Protein AF-A0A453DSV6-F1 (afdb_monomer_lite)

pLDDT: mean 90.07, std 13.72, range [36.19, 98.19]

Organism: Aegilops tauschii subsp. strangulata (NCBI:txid200361)

Radius of gyration: 17.19 Å; chains: 1; bounding box: 46×41×44 Å

Secondary structure (DSSP, 8-state):
-PPPPPS-S--SSEEE-SSSS-EEEE--B-SS--TT-S-EEEETTEEEEEEE---EES-----SSS-S--SSEEE-SSSSPEEEE---BSS--TT-S-EEE-SS-TTSEEE---EESSPPPPSSPP-------

Sequence (133 aa):
MAAKKRPWKCCDQAVCTRSIPPICRCMDQVFECPSTCKACGPSVGDPSRHVCQDQYVGDPGPICRPWECCDSPTCTKSNPPTCRCGDEVDKCAPTCKTCLPSRPRPSRRVCLDSYFGPFPPACTPKAVAAGGN

Structure (mmCIF, N/CA/C/O backbone):
data_AF-A0A453DSV6-F1
#
_entry.id   AF-A0A453DSV6-F1
#
loop_
_atom_site.group_PDB
_atom_site.id
_atom_site.type_symbol
_atom_site.label_atom_id
_atom_site.label_alt_id
_atom_site.label_comp_id
_atom_site.label_asym_id
_atom_site.label_entity_id
_atom_site.label_seq_id
_atom_site.pdbx_PDB_ins_code
_atom_site.Cartn_x
_atom_site.Cartn_y
_atom_site.Cartn_z
_atom_site.occupancy
_atom_site.B_iso_or_equiv
_atom_site.auth_seq_id
_atom_site.auth_comp_id
_atom_site.auth_asym_id
_atom_site.auth_atom_id
_atom_site.pdbx_PDB_model_num
ATOM 1 N N . MET A 1 1 ? 15.113 -24.114 -10.662 1.00 41.25 1 MET A N 1
ATOM 2 C CA . MET A 1 1 ? 14.977 -22.683 -11.011 1.00 41.25 1 MET A CA 1
ATOM 3 C C . MET A 1 1 ? 14.979 -21.895 -9.710 1.00 41.25 1 MET A C 1
ATOM 5 O O . MET A 1 1 ? 14.064 -22.082 -8.921 1.00 41.25 1 MET A O 1
ATOM 9 N N . ALA A 1 2 ? 16.018 -21.109 -9.419 1.00 45.03 2 ALA A N 1
ATOM 10 C CA . ALA A 1 2 ? 16.010 -20.258 -8.229 1.00 45.03 2 ALA A CA 1
ATOM 11 C C . ALA A 1 2 ? 14.903 -19.207 -8.390 1.00 45.03 2 ALA A C 1
ATOM 13 O O . ALA A 1 2 ? 14.870 -18.510 -9.405 1.00 45.03 2 ALA A O 1
ATOM 14 N N . ALA A 1 3 ? 13.982 -19.112 -7.428 1.00 56.69 3 ALA A N 1
ATOM 15 C CA . ALA A 1 3 ? 13.005 -18.033 -7.421 1.00 56.69 3 ALA A C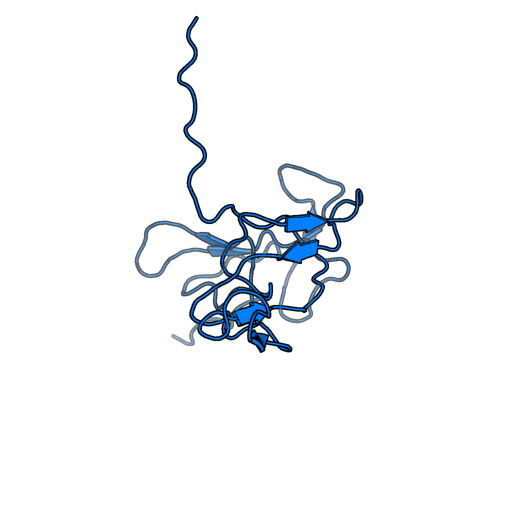A 1
ATOM 16 C C . ALA A 1 3 ? 13.778 -16.709 -7.401 1.00 56.69 3 ALA A C 1
ATOM 18 O O . ALA A 1 3 ? 14.582 -16.463 -6.497 1.00 56.69 3 ALA A O 1
ATOM 19 N N . LYS A 1 4 ? 13.601 -15.886 -8.439 1.00 69.56 4 LYS A N 1
ATOM 20 C CA . LYS A 1 4 ? 14.216 -14.558 -8.510 1.00 69.56 4 LYS A CA 1
ATOM 21 C C . LYS A 1 4 ? 13.844 -13.824 -7.221 1.00 69.56 4 LYS A C 1
ATOM 23 O O . LYS A 1 4 ? 12.689 -13.858 -6.823 1.00 69.56 4 LYS A O 1
ATOM 28 N N . LYS A 1 5 ? 14.799 -13.214 -6.522 1.00 85.56 5 LYS A N 1
ATOM 29 C CA . LYS A 1 5 ? 14.479 -12.486 -5.287 1.00 85.56 5 LYS A CA 1
ATOM 30 C C . LYS A 1 5 ? 13.632 -11.257 -5.633 1.00 85.56 5 LYS A C 1
ATOM 32 O O . LYS A 1 5 ? 13.863 -10.622 -6.664 1.00 85.56 5 LYS A O 1
ATOM 37 N N . ARG A 1 6 ? 12.646 -10.945 -4.791 1.00 92.38 6 ARG A N 1
ATOM 38 C CA . ARG A 1 6 ? 11.754 -9.800 -4.996 1.00 92.38 6 ARG A CA 1
ATOM 39 C C . ARG A 1 6 ? 12.540 -8.475 -4.979 1.00 92.38 6 ARG A C 1
ATOM 41 O O . ARG A 1 6 ? 13.401 -8.330 -4.106 1.00 92.38 6 ARG A O 1
ATOM 48 N N . PRO A 1 7 ? 12.238 -7.506 -5.870 1.00 94.69 7 PRO A N 1
ATOM 49 C CA . PRO A 1 7 ? 12.968 -6.235 -5.932 1.00 94.69 7 PRO A CA 1
ATOM 50 C C . PRO A 1 7 ? 12.641 -5.255 -4.795 1.00 94.69 7 PRO A C 1
ATOM 52 O O . PRO A 1 7 ? 13.325 -4.250 -4.624 1.00 94.69 7 PRO A O 1
ATOM 55 N N . TRP A 1 8 ? 11.608 -5.542 -4.004 1.00 95.12 8 TRP A N 1
ATOM 56 C CA . TRP A 1 8 ? 11.144 -4.734 -2.876 1.00 95.12 8 TRP A CA 1
ATOM 57 C C . TRP A 1 8 ? 10.821 -5.612 -1.661 1.00 95.12 8 TRP A C 1
ATOM 59 O O . TRP A 1 8 ? 10.550 -6.813 -1.777 1.00 95.12 8 TRP A O 1
ATOM 69 N N . LYS A 1 9 ? 10.847 -5.015 -0.464 1.00 93.81 9 LYS A N 1
ATOM 70 C CA . LYS A 1 9 ? 10.510 -5.714 0.790 1.00 93.81 9 LYS A CA 1
ATOM 71 C C . LYS A 1 9 ? 8.999 -5.795 1.010 1.00 93.81 9 LYS A C 1
ATOM 73 O O . LYS A 1 9 ? 8.508 -6.868 1.347 1.00 93.81 9 LYS A O 1
ATOM 78 N N . CYS A 1 10 ? 8.299 -4.698 0.764 1.00 95.62 10 CYS A N 1
ATOM 79 C CA . CYS A 1 10 ? 6.848 -4.542 0.808 1.00 95.62 10 CYS A CA 1
ATOM 80 C C . CYS A 1 10 ? 6.420 -3.685 -0.396 1.00 95.62 10 CYS A C 1
ATOM 82 O O . CYS A 1 10 ? 7.290 -3.096 -1.043 1.00 95.62 10 CYS A O 1
ATOM 84 N N . CYS A 1 11 ? 5.130 -3.663 -0.726 1.00 96.50 11 CYS A N 1
ATOM 85 C CA . CYS A 1 11 ? 4.599 -2.805 -1.782 1.00 96.50 11 CYS A CA 1
ATOM 86 C C . CYS A 1 11 ? 3.150 -2.396 -1.498 1.00 96.50 11 CYS A C 1
ATOM 88 O O . CYS A 1 11 ? 2.285 -3.261 -1.366 1.00 96.50 11 CYS A O 1
ATOM 90 N N . ASP A 1 12 ? 2.869 -1.097 -1.444 1.00 96.12 12 ASP A N 1
ATOM 91 C CA . ASP A 1 12 ? 1.519 -0.575 -1.221 1.00 96.12 12 ASP A CA 1
ATOM 92 C C . ASP A 1 12 ? 0.666 -0.544 -2.486 1.00 96.12 12 ASP A C 1
ATOM 94 O O . ASP A 1 12 ? -0.540 -0.793 -2.416 1.00 96.12 12 ASP A O 1
ATOM 98 N N . GLN A 1 13 ? 1.287 -0.253 -3.630 1.00 94.19 13 GLN A N 1
ATOM 99 C CA . GLN A 1 13 ? 0.648 -0.119 -4.937 1.00 94.19 13 GLN A CA 1
ATOM 100 C C . GLN A 1 13 ? 1.164 -1.187 -5.907 1.00 94.19 13 GLN A C 1
ATOM 102 O O . GLN A 1 13 ? 1.722 -0.892 -6.968 1.00 94.19 13 GLN A O 1
ATOM 107 N N . ALA A 1 14 ? 0.996 -2.456 -5.531 1.00 94.94 14 ALA A N 1
ATOM 108 C CA . ALA A 1 14 ? 1.340 -3.582 -6.389 1.00 94.94 14 ALA A CA 1
ATOM 109 C C . ALA A 1 14 ? 0.318 -3.733 -7.525 1.00 94.94 14 ALA A C 1
ATOM 111 O O . ALA A 1 14 ? -0.873 -3.934 -7.288 1.00 94.94 14 ALA A O 1
ATOM 112 N N . VAL A 1 15 ? 0.792 -3.687 -8.769 1.00 94.81 15 VAL A N 1
ATOM 113 C CA . VAL A 1 15 ? -0.013 -3.978 -9.959 1.00 94.81 15 VAL A CA 1
ATOM 114 C C . VAL A 1 15 ? 0.408 -5.340 -10.486 1.00 94.81 15 VAL A C 1
ATOM 116 O O . VAL A 1 15 ? 1.548 -5.510 -10.921 1.00 94.81 15 VAL A O 1
ATOM 119 N N . CYS A 1 16 ? -0.506 -6.308 -10.430 1.00 96.19 16 CYS A N 1
ATOM 120 C CA . CYS A 1 16 ? -0.236 -7.700 -10.776 1.00 96.19 16 CYS A CA 1
ATOM 121 C C . CYS A 1 16 ? -1.199 -8.231 -11.842 1.00 96.19 16 CYS A C 1
ATOM 123 O O . CYS A 1 16 ? -2.382 -7.889 -11.858 1.00 96.19 16 CYS A O 1
ATOM 125 N N . THR A 1 17 ? -0.713 -9.127 -12.702 1.00 96.12 17 THR A N 1
ATOM 126 C CA . THR A 1 17 ? -1.572 -9.919 -13.591 1.00 96.12 17 THR A CA 1
ATOM 127 C C . THR A 1 17 ? -2.381 -10.943 -12.797 1.00 96.12 17 THR A C 1
ATOM 129 O O . THR A 1 17 ? -1.910 -11.504 -11.807 1.00 96.12 17 THR A O 1
ATOM 132 N N . ARG A 1 18 ? -3.592 -11.262 -13.269 1.00 94.25 18 ARG A N 1
ATOM 133 C CA . ARG A 1 18 ? -4.424 -12.348 -12.721 1.00 94.25 18 ARG A CA 1
ATOM 134 C C . ARG A 1 18 ? -3.981 -13.716 -13.269 1.00 94.25 18 ARG A C 1
ATOM 136 O O . ARG A 1 18 ? -4.771 -14.419 -13.889 1.00 94.25 18 ARG A O 1
ATOM 143 N N . SER A 1 19 ? -2.706 -14.062 -13.085 1.00 93.56 19 SER A N 1
ATOM 144 C CA . SER A 1 19 ? -2.088 -15.329 -13.511 1.00 93.56 19 SER A CA 1
ATOM 145 C C . SER A 1 19 ? -1.481 -16.083 -12.325 1.00 93.56 19 SER A C 1
ATOM 147 O O . SER A 1 19 ? -1.303 -15.512 -11.251 1.00 93.56 19 SER A O 1
ATOM 149 N N . ILE A 1 20 ? -1.138 -17.362 -12.514 1.00 90.94 20 ILE A N 1
ATOM 150 C CA . ILE A 1 20 ? -0.462 -18.187 -11.502 1.00 90.94 20 ILE A CA 1
ATOM 151 C C . ILE A 1 20 ? 0.864 -18.711 -12.094 1.00 90.94 20 ILE A C 1
ATOM 153 O O . ILE A 1 20 ? 0.812 -19.550 -12.993 1.00 90.94 20 ILE A O 1
ATOM 157 N N . PRO A 1 21 ? 2.042 -18.242 -11.624 1.00 90.38 21 PRO A N 1
ATOM 158 C CA . PRO A 1 21 ? 2.232 -17.144 -10.671 1.00 90.38 21 PRO A CA 1
ATOM 159 C C . PRO A 1 21 ? 1.859 -15.770 -11.269 1.00 90.38 21 PRO A C 1
ATOM 161 O O . PRO A 1 21 ? 1.863 -15.597 -12.496 1.00 90.38 21 PRO A O 1
ATOM 164 N N . PRO A 1 22 ? 1.542 -14.774 -10.424 1.00 94.88 22 PRO A N 1
ATOM 165 C CA . PRO A 1 22 ? 1.262 -13.424 -10.889 1.00 94.88 22 PRO A CA 1
ATOM 166 C C . PRO A 1 22 ? 2.547 -12.742 -11.359 1.00 94.88 22 PRO A C 1
ATOM 168 O O . PRO A 1 22 ? 3.647 -13.031 -10.888 1.00 94.88 22 PRO A O 1
ATOM 171 N N . ILE A 1 23 ? 2.402 -11.812 -12.290 1.00 95.50 23 ILE A N 1
ATOM 172 C CA . ILE A 1 23 ? 3.471 -10.945 -12.763 1.00 95.50 23 ILE A CA 1
ATOM 173 C C . ILE A 1 23 ? 3.191 -9.557 -12.199 1.00 95.50 23 ILE A C 1
ATOM 175 O O . ILE A 1 23 ? 2.196 -8.941 -12.567 1.00 95.50 23 ILE A O 1
ATOM 179 N N . CYS A 1 24 ? 4.054 -9.079 -11.310 1.00 96.00 24 CYS A N 1
ATOM 180 C CA . CYS A 1 24 ? 3.844 -7.880 -10.511 1.00 96.00 24 CYS A CA 1
ATOM 181 C C . CYS A 1 24 ? 4.889 -6.795 -10.789 1.00 96.00 24 CYS A C 1
ATOM 183 O O . CYS A 1 24 ? 6.071 -7.076 -11.007 1.00 96.00 24 CYS A O 1
ATOM 185 N N . ARG A 1 25 ? 4.451 -5.539 -10.703 1.00 95.06 25 ARG A N 1
ATOM 186 C CA . ARG A 1 25 ? 5.293 -4.340 -10.594 1.00 95.06 25 ARG A CA 1
ATOM 187 C C . ARG A 1 25 ? 4.862 -3.547 -9.369 1.00 95.06 25 ARG A C 1
ATOM 189 O O . ARG A 1 25 ? 3.667 -3.470 -9.085 1.00 95.06 25 ARG A O 1
ATOM 196 N N . CYS A 1 26 ? 5.821 -2.969 -8.656 1.00 95.44 26 CYS A N 1
ATOM 197 C CA . CYS A 1 26 ? 5.519 -2.095 -7.535 1.00 95.44 26 CYS A CA 1
ATOM 198 C C . CYS A 1 26 ? 5.535 -0.641 -7.981 1.00 95.44 26 CYS A C 1
ATOM 200 O O . CYS A 1 26 ? 6.562 -0.150 -8.444 1.00 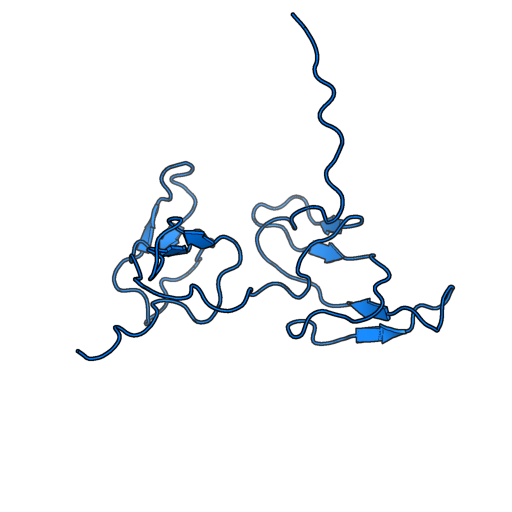95.44 26 CYS A O 1
ATOM 202 N N . MET A 1 27 ? 4.402 0.040 -7.831 1.00 94.62 27 MET A N 1
ATOM 203 C CA . MET A 1 27 ? 4.256 1.434 -8.247 1.00 94.62 27 MET A CA 1
ATOM 204 C C . MET A 1 27 ? 4.564 2.424 -7.125 1.00 94.62 27 MET A C 1
ATOM 206 O O . MET A 1 27 ? 4.359 3.622 -7.307 1.00 94.62 27 MET A O 1
ATOM 210 N N . ASP A 1 28 ? 5.050 1.964 -5.973 1.00 94.56 28 ASP A N 1
ATOM 211 C CA . ASP A 1 28 ? 5.404 2.830 -4.850 1.00 94.56 28 ASP A CA 1
ATOM 212 C C . ASP A 1 28 ? 6.449 3.863 -5.271 1.00 94.56 28 ASP A C 1
ATOM 214 O O . ASP A 1 28 ? 7.425 3.554 -5.960 1.00 94.56 28 ASP A O 1
ATOM 218 N N . GLN A 1 29 ? 6.220 5.115 -4.866 1.00 94.06 29 GLN A N 1
ATOM 219 C CA . GLN A 1 29 ? 7.189 6.172 -5.106 1.00 94.06 29 GLN A CA 1
ATOM 220 C C . GLN A 1 29 ? 8.444 5.899 -4.289 1.00 94.06 29 GLN A C 1
ATOM 222 O O . GLN A 1 29 ? 8.373 5.688 -3.079 1.00 94.06 29 GLN A O 1
ATOM 227 N N . VAL A 1 30 ? 9.591 5.961 -4.951 1.00 93.38 30 VAL A N 1
ATOM 228 C CA . VAL A 1 30 ? 10.897 5.882 -4.308 1.00 93.38 30 VAL A CA 1
ATOM 229 C C . VAL A 1 30 ? 11.610 7.219 -4.460 1.00 93.38 30 VAL A C 1
ATOM 231 O O . VAL A 1 30 ? 11.593 7.828 -5.528 1.00 93.38 30 VAL A O 1
ATOM 234 N N . PHE A 1 31 ? 12.222 7.683 -3.374 1.00 90.62 31 PHE A N 1
ATOM 235 C CA . PHE A 1 31 ? 13.061 8.888 -3.375 1.00 90.62 31 PHE A CA 1
ATOM 236 C C . PHE A 1 31 ? 14.523 8.550 -3.671 1.00 90.62 31 PHE A C 1
ATOM 238 O O . PHE A 1 31 ? 15.242 9.349 -4.257 1.00 90.62 31 PHE A O 1
ATOM 245 N N . GLU A 1 32 ? 14.929 7.330 -3.328 1.00 91.12 32 GLU A N 1
ATOM 246 C CA . GLU A 1 32 ? 16.225 6.747 -3.649 1.00 91.12 32 GLU A CA 1
ATOM 247 C C . GLU A 1 32 ? 16.000 5.348 -4.209 1.00 91.12 32 GLU A C 1
ATOM 249 O O . GLU A 1 32 ? 15.097 4.634 -3.762 1.00 91.12 32 GLU A O 1
ATOM 254 N N . CYS A 1 33 ? 16.810 4.941 -5.187 1.00 91.88 33 CYS A N 1
ATOM 255 C CA . CYS A 1 33 ? 16.633 3.631 -5.794 1.00 91.88 33 CYS A CA 1
ATOM 256 C C . CYS A 1 33 ? 17.064 2.524 -4.818 1.00 91.88 33 CYS A C 1
ATOM 258 O O . CYS A 1 33 ? 18.237 2.486 -4.434 1.00 91.88 33 CYS A O 1
ATOM 260 N N . PRO A 1 34 ? 16.163 1.609 -4.406 1.00 91.75 34 PRO A N 1
ATOM 261 C CA . PRO A 1 34 ? 16.529 0.541 -3.486 1.00 91.75 34 PRO A CA 1
ATOM 262 C C . PRO A 1 34 ? 17.581 -0.374 -4.112 1.00 91.75 34 PRO A C 1
ATOM 264 O O . PRO A 1 34 ? 17.457 -0.746 -5.273 1.00 91.75 34 PRO A O 1
ATOM 267 N N . SER A 1 35 ? 18.552 -0.843 -3.327 1.00 91.25 35 SER A N 1
ATOM 268 C CA . SER A 1 35 ? 19.604 -1.755 -3.814 1.00 91.25 35 SER A CA 1
ATOM 269 C C . SER A 1 35 ? 19.084 -3.100 -4.335 1.00 91.25 35 SER A C 1
ATOM 271 O O . SER A 1 35 ? 19.783 -3.815 -5.050 1.00 91.25 35 SER A O 1
ATOM 273 N N . THR A 1 36 ? 17.857 -3.466 -3.966 1.00 92.62 36 THR A N 1
ATOM 274 C CA . THR A 1 36 ? 17.162 -4.658 -4.459 1.00 92.62 36 THR A CA 1
ATOM 275 C C . THR A 1 36 ? 16.477 -4.439 -5.809 1.00 92.62 36 THR A C 1
ATOM 277 O O . THR A 1 36 ? 16.107 -5.420 -6.450 1.00 92.62 36 THR A O 1
ATOM 280 N N . CYS A 1 37 ? 16.320 -3.187 -6.244 1.00 93.94 37 CYS A N 1
ATOM 281 C CA . CYS A 1 37 ? 15.785 -2.812 -7.545 1.00 93.94 37 CYS A CA 1
ATOM 282 C C . CYS A 1 37 ? 16.932 -2.624 -8.544 1.00 93.94 37 CYS A C 1
ATOM 284 O O . CYS A 1 37 ? 17.901 -1.929 -8.249 1.00 93.94 37 CYS A O 1
ATOM 286 N N . LYS A 1 38 ? 16.843 -3.229 -9.732 1.00 92.25 38 LYS A N 1
ATOM 287 C CA . LYS A 1 38 ? 17.887 -3.088 -10.757 1.00 92.25 38 LYS A CA 1
ATOM 288 C C . LYS A 1 38 ? 17.836 -1.736 -11.455 1.00 92.25 38 LYS A C 1
ATOM 290 O O . LYS A 1 38 ? 18.887 -1.199 -11.788 1.00 92.25 38 LYS A O 1
ATOM 295 N N . ALA A 1 39 ? 16.638 -1.215 -11.707 1.00 92.31 39 ALA A N 1
ATOM 296 C CA . ALA A 1 39 ? 16.462 0.072 -12.363 1.00 92.31 39 ALA A CA 1
ATOM 297 C C . ALA A 1 39 ? 15.289 0.850 -11.764 1.00 92.31 39 ALA A C 1
ATOM 299 O O . ALA A 1 39 ? 14.169 0.346 -11.671 1.00 92.31 39 ALA A O 1
ATOM 300 N N . CYS A 1 40 ? 15.538 2.112 -11.424 1.00 94.31 40 CYS A N 1
ATOM 301 C CA . CYS A 1 40 ? 14.492 3.067 -11.088 1.00 94.31 40 CYS A CA 1
ATOM 302 C C . CYS A 1 40 ? 14.324 4.073 -12.218 1.00 94.31 40 CYS A C 1
ATOM 304 O O . CYS A 1 40 ? 15.273 4.396 -12.929 1.00 94.31 40 CYS A O 1
ATOM 306 N N . GLY A 1 41 ? 13.107 4.570 -12.376 1.00 92.81 41 GLY A N 1
ATOM 307 C CA . GLY A 1 41 ? 12.799 5.536 -13.417 1.00 92.81 41 GLY A CA 1
ATOM 308 C C . GLY A 1 41 ? 11.429 6.166 -13.223 1.00 92.81 41 GLY A C 1
ATOM 309 O O . GLY A 1 41 ? 10.692 5.748 -12.323 1.00 92.81 41 GLY A O 1
ATOM 310 N N . PRO A 1 42 ? 11.082 7.146 -14.067 1.00 91.75 42 PRO A N 1
ATOM 311 C CA . PRO A 1 42 ? 9.798 7.827 -14.008 1.00 91.75 42 PRO A CA 1
ATOM 312 C C . PRO A 1 42 ? 8.630 6.849 -14.160 1.00 91.75 42 PRO A C 1
ATOM 314 O O . PRO A 1 42 ? 8.682 5.887 -14.932 1.00 91.75 42 PRO A O 1
ATOM 317 N N . SER A 1 43 ? 7.557 7.096 -13.418 1.00 86.94 43 SER A N 1
ATOM 318 C CA . SER A 1 43 ? 6.307 6.363 -13.567 1.00 86.94 43 SER A CA 1
ATOM 319 C C . SER A 1 43 ? 5.609 6.772 -14.869 1.00 86.94 43 SER A C 1
ATOM 321 O O . SER A 1 43 ? 5.695 7.920 -15.296 1.00 86.94 43 SER A O 1
ATOM 323 N N . VAL A 1 44 ? 4.885 5.841 -15.498 1.00 76.19 44 VAL A N 1
ATOM 324 C CA . VAL A 1 44 ? 4.233 6.075 -16.804 1.00 76.19 44 VAL A CA 1
ATOM 325 C C . VAL A 1 44 ? 3.199 7.212 -16.755 1.00 76.19 44 VAL A C 1
ATOM 327 O O . VAL A 1 44 ? 2.997 7.891 -17.755 1.00 76.19 44 VAL A O 1
ATOM 330 N N . GLY A 1 45 ? 2.551 7.431 -15.605 1.00 74.81 45 GLY A N 1
ATOM 331 C CA . GLY A 1 45 ? 1.522 8.467 -15.437 1.00 74.81 45 GLY A CA 1
ATOM 332 C C . GLY A 1 45 ? 2.027 9.795 -14.869 1.00 74.81 45 GLY A C 1
ATOM 333 O O . GLY A 1 45 ? 1.332 10.798 -14.980 1.00 74.81 45 GLY A O 1
ATOM 334 N N . ASP A 1 46 ? 3.213 9.810 -14.262 1.00 80.06 46 ASP A N 1
ATOM 335 C CA . ASP A 1 46 ? 3.802 10.999 -13.646 1.00 80.06 46 ASP A CA 1
ATOM 336 C C . ASP A 1 46 ? 5.338 10.920 -13.733 1.00 80.06 46 ASP A C 1
ATOM 338 O O . ASP A 1 46 ? 5.955 10.149 -12.982 1.00 80.06 46 ASP A O 1
ATOM 342 N N . PRO A 1 47 ? 5.969 11.706 -14.627 1.00 83.88 47 PRO A N 1
ATOM 343 C CA . PRO A 1 47 ? 7.420 11.724 -14.792 1.00 83.88 47 PRO A CA 1
ATOM 344 C C . PRO A 1 47 ? 8.183 12.253 -13.573 1.00 83.88 47 PRO A C 1
ATOM 346 O O . PRO A 1 47 ? 9.363 11.944 -13.413 1.00 83.88 47 PRO A O 1
ATOM 349 N N . SER A 1 48 ? 7.536 13.043 -12.709 1.00 84.62 48 SER A N 1
ATOM 350 C CA . SER A 1 48 ? 8.155 13.545 -11.475 1.00 84.62 48 SER A CA 1
ATOM 351 C C . SER A 1 48 ? 8.279 12.448 -10.413 1.00 84.62 48 SER A C 1
ATOM 353 O O . SER A 1 48 ? 9.144 12.495 -9.534 1.00 84.62 48 SER A O 1
ATOM 355 N N . ARG A 1 49 ? 7.457 11.402 -10.531 1.00 89.31 49 ARG A N 1
ATOM 356 C CA . ARG A 1 49 ? 7.411 10.277 -9.611 1.00 89.31 49 ARG A CA 1
ATOM 357 C C . ARG A 1 49 ? 8.330 9.154 -10.078 1.00 89.31 49 ARG A C 1
ATOM 359 O O . ARG A 1 49 ? 8.065 8.503 -11.083 1.00 89.31 49 ARG A O 1
ATOM 366 N N . HIS A 1 50 ? 9.372 8.869 -9.305 1.00 93.75 50 HIS A N 1
ATOM 367 C CA . HIS A 1 50 ? 10.257 7.735 -9.559 1.00 93.75 50 HIS A CA 1
ATOM 368 C C . HIS A 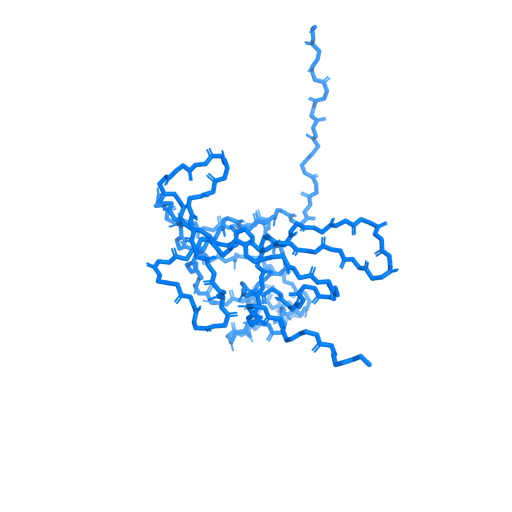1 50 ? 9.733 6.468 -8.881 1.00 93.75 50 HIS A C 1
ATOM 370 O O . HIS A 1 50 ? 9.265 6.512 -7.745 1.00 93.75 50 HIS A O 1
ATOM 376 N N . VAL A 1 51 ? 9.811 5.339 -9.582 1.00 95.19 51 VAL A N 1
ATOM 377 C CA . VAL A 1 51 ? 9.389 4.013 -9.103 1.00 95.19 51 VAL A CA 1
ATOM 378 C C . VAL A 1 51 ? 10.437 2.966 -9.473 1.00 95.19 51 VAL A C 1
ATOM 380 O O . VAL A 1 51 ? 11.260 3.181 -10.369 1.00 95.19 51 VAL A O 1
ATOM 383 N N . CYS A 1 52 ? 10.396 1.814 -8.807 1.00 95.56 52 CYS A N 1
ATOM 384 C CA . CYS A 1 52 ? 11.169 0.655 -9.241 1.00 95.56 52 CYS A CA 1
ATOM 385 C C . CYS A 1 52 ? 10.550 0.065 -10.520 1.00 95.56 52 CYS A C 1
ATOM 387 O O . CYS A 1 52 ? 9.379 -0.308 -10.531 1.00 95.56 52 CYS A O 1
ATOM 389 N N . GLN A 1 53 ? 11.332 -0.038 -11.596 1.00 94.75 53 GLN A N 1
ATOM 390 C CA . GLN A 1 53 ? 10.866 -0.514 -12.908 1.00 94.75 53 GLN A CA 1
ATOM 391 C C . GLN A 1 53 ? 10.937 -2.041 -13.046 1.00 94.75 53 GLN A C 1
ATOM 393 O O . GLN A 1 53 ? 10.482 -2.614 -14.040 1.00 94.75 53 GLN A O 1
ATOM 398 N N . ASP A 1 54 ? 11.513 -2.719 -12.055 1.00 94.38 54 ASP A N 1
ATOM 399 C CA . ASP A 1 54 ? 11.687 -4.160 -12.092 1.00 94.38 54 ASP A CA 1
ATOM 400 C C . ASP A 1 54 ? 10.343 -4.889 -12.072 1.00 94.38 54 ASP A C 1
ATOM 402 O O . ASP A 1 54 ? 9.494 -4.705 -11.199 1.00 94.38 54 ASP A O 1
ATOM 406 N N . GLN A 1 55 ? 10.196 -5.816 -13.011 1.00 94.31 55 GLN A N 1
ATOM 407 C CA . GLN A 1 55 ? 9.106 -6.774 -13.010 1.00 94.31 55 GLN A CA 1
ATOM 408 C C . GLN A 1 55 ? 9.493 -8.023 -12.216 1.00 94.31 55 GLN A C 1
ATOM 410 O O . GLN A 1 55 ? 10.586 -8.591 -12.372 1.00 94.31 55 GLN A O 1
ATOM 415 N N . TYR A 1 56 ? 8.558 -8.467 -11.386 1.00 94.75 56 TYR A N 1
ATOM 416 C CA . TYR A 1 56 ? 8.679 -9.640 -10.541 1.00 94.75 56 TYR A CA 1
ATOM 417 C C . TYR A 1 56 ? 7.627 -10.686 -10.917 1.00 94.75 56 TYR A C 1
ATOM 419 O O . TYR A 1 56 ? 6.511 -10.340 -11.285 1.00 94.75 56 TYR A O 1
ATOM 427 N N . VAL A 1 57 ? 7.984 -11.967 -10.842 1.00 95.56 57 VAL A N 1
ATOM 428 C CA . VAL A 1 57 ? 7.060 -13.083 -11.078 1.00 95.56 57 VAL A CA 1
ATOM 429 C C . VAL A 1 57 ? 6.902 -13.829 -9.758 1.00 95.56 57 VAL A C 1
ATOM 431 O O . VAL A 1 57 ? 7.863 -14.427 -9.278 1.00 95.56 57 VAL A O 1
ATOM 434 N N . GLY A 1 58 ? 5.713 -13.762 -9.166 1.00 93.81 58 GLY A N 1
ATOM 435 C CA . GLY A 1 58 ? 5.393 -14.297 -7.845 1.00 93.81 58 GLY A CA 1
ATOM 436 C C . GLY A 1 58 ? 4.647 -13.295 -6.962 1.00 93.81 58 GLY A C 1
ATOM 437 O O . GLY A 1 58 ? 4.325 -12.187 -7.384 1.00 93.81 58 GLY A O 1
ATOM 438 N N . ASP A 1 59 ? 4.409 -13.689 -5.711 1.00 93.44 59 ASP A N 1
ATOM 439 C CA . ASP A 1 59 ? 3.674 -12.890 -4.726 1.00 93.44 59 ASP A CA 1
ATOM 440 C C . ASP A 1 59 ? 4.336 -11.516 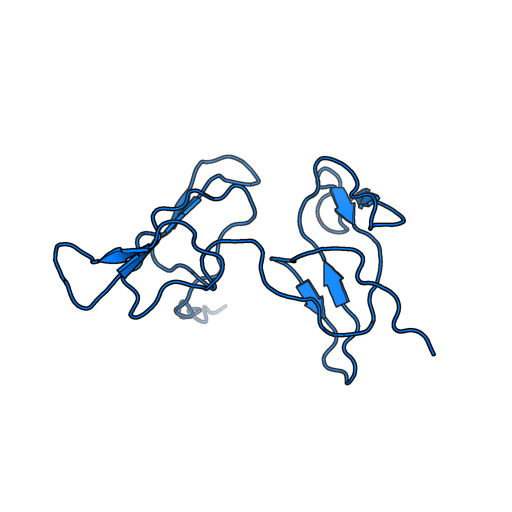-4.442 1.00 93.44 59 ASP A C 1
ATOM 442 O O . ASP A 1 59 ? 5.522 -11.460 -4.073 1.00 93.44 59 ASP A O 1
ATOM 446 N N . PRO A 1 60 ? 3.599 -10.395 -4.587 1.00 93.88 60 PRO A N 1
ATOM 447 C CA . PRO A 1 60 ? 4.156 -9.050 -4.441 1.00 93.88 60 PRO A CA 1
ATOM 448 C C . PRO A 1 60 ? 4.621 -8.734 -3.015 1.00 93.88 60 PRO A C 1
ATOM 450 O O . PRO A 1 60 ? 5.382 -7.783 -2.830 1.00 93.88 60 PRO A O 1
ATOM 453 N N . GLY A 1 61 ? 4.247 -9.544 -2.028 1.00 93.31 61 GLY A N 1
ATOM 454 C CA . GLY A 1 61 ? 4.571 -9.349 -0.629 1.00 93.31 61 GLY A CA 1
ATOM 455 C C . GLY A 1 61 ? 3.540 -8.543 0.139 1.00 93.31 61 GLY A C 1
ATOM 456 O O . GLY A 1 61 ? 2.501 -8.171 -0.401 1.00 93.31 61 GLY A O 1
ATOM 457 N N . PRO A 1 62 ? 3.845 -8.273 1.418 1.00 95.62 62 PRO A N 1
ATOM 458 C CA . PRO A 1 62 ? 2.974 -7.477 2.262 1.00 95.62 62 PRO A CA 1
ATOM 459 C C . PRO A 1 62 ? 2.959 -6.014 1.811 1.00 95.62 62 PRO A C 1
ATOM 461 O O . PRO A 1 62 ? 3.898 -5.531 1.170 1.00 95.62 62 PRO A O 1
ATOM 464 N N . ILE A 1 63 ? 1.921 -5.300 2.231 1.00 96.31 63 ILE A N 1
ATOM 465 C CA . ILE A 1 63 ? 1.859 -3.840 2.160 1.00 96.31 63 ILE A CA 1
ATOM 466 C C . ILE A 1 63 ? 2.887 -3.197 3.102 1.00 96.31 63 ILE A C 1
ATOM 468 O O . ILE A 1 63 ? 3.384 -3.838 4.032 1.00 96.31 63 ILE A O 1
ATOM 472 N N . CYS A 1 64 ? 3.239 -1.939 2.849 1.00 96.81 64 CYS A N 1
ATOM 473 C CA . CYS A 1 64 ? 4.154 -1.175 3.698 1.00 96.81 64 CYS A CA 1
ATOM 474 C C . CYS A 1 64 ? 3.402 -0.346 4.744 1.00 96.81 64 CYS A C 1
ATOM 476 O O . CYS A 1 64 ? 3.864 -0.205 5.879 1.00 96.81 64 CYS A O 1
ATOM 478 N N . ARG A 1 65 ? 2.257 0.222 4.358 1.00 96.94 65 ARG A N 1
ATOM 479 C CA . ARG A 1 65 ? 1.422 1.072 5.210 1.00 96.94 65 ARG A CA 1
ATOM 480 C C . ARG A 1 65 ? 0.847 0.307 6.417 1.00 96.94 65 ARG A C 1
ATOM 482 O O . ARG A 1 65 ? 0.647 -0.907 6.340 1.00 96.94 65 ARG A O 1
ATOM 489 N N . PRO A 1 66 ? 0.515 0.996 7.523 1.00 97.88 66 PRO A N 1
ATOM 490 C CA . PRO A 1 66 ? 0.082 0.362 8.770 1.00 97.88 66 PRO A CA 1
ATOM 491 C C . PRO A 1 66 ? -1.402 -0.062 8.790 1.00 97.88 66 PRO A C 1
ATOM 493 O O . PRO A 1 66 ? -1.903 -0.505 9.822 1.00 97.88 66 PRO A O 1
ATOM 496 N N . TRP A 1 67 ? -2.120 0.081 7.674 1.00 96.94 67 TRP A N 1
ATOM 497 C CA . TRP A 1 67 ? -3.539 -0.257 7.536 1.00 96.94 67 TRP A CA 1
ATOM 498 C C . TRP A 1 67 ? -3.844 -0.771 6.123 1.00 96.94 67 TRP A C 1
ATOM 500 O O . TRP A 1 67 ? -3.419 -0.175 5.140 1.00 96.94 67 TRP A O 1
ATOM 510 N N . GLU A 1 68 ? -4.617 -1.849 5.990 1.00 95.00 68 GLU A N 1
ATOM 511 C CA . GLU A 1 68 ? -5.004 -2.380 4.669 1.00 95.00 68 GLU A CA 1
ATOM 512 C C . GLU A 1 68 ? -5.815 -1.358 3.858 1.00 95.00 68 GLU A C 1
ATOM 514 O O . GLU A 1 68 ? -5.574 -1.160 2.667 1.00 95.00 68 GLU A O 1
ATOM 519 N N . CYS A 1 69 ? -6.717 -0.651 4.530 1.00 96.44 69 CYS A N 1
ATOM 520 C CA . CYS A 1 69 ? -7.574 0.402 4.004 1.00 96.44 69 CYS A CA 1
ATOM 521 C C . CYS A 1 69 ? -7.885 1.408 5.125 1.00 96.44 69 CYS A C 1
ATOM 523 O O . CYS A 1 69 ? -7.589 1.134 6.290 1.00 96.44 69 CYS A O 1
ATOM 525 N N . CYS A 1 70 ? -8.439 2.572 4.786 1.00 97.00 70 CYS A N 1
ATOM 526 C CA . CYS A 1 70 ? -8.874 3.559 5.770 1.00 97.00 70 CYS A CA 1
ATOM 527 C C . CYS A 1 70 ? -10.073 4.376 5.264 1.00 97.00 70 CYS A C 1
ATOM 529 O O . CYS A 1 70 ? -9.968 5.029 4.224 1.00 97.00 70 CYS A O 1
ATOM 531 N N . ASP A 1 71 ? -11.175 4.393 6.015 1.00 96.69 71 ASP A N 1
ATOM 532 C CA . ASP A 1 71 ? -12.368 5.200 5.718 1.00 96.69 71 ASP A CA 1
ATOM 533 C C . ASP A 1 71 ? -12.284 6.619 6.305 1.00 96.69 71 ASP A C 1
ATOM 535 O O . ASP A 1 71 ? -12.822 7.561 5.717 1.00 96.69 71 ASP A O 1
ATOM 539 N N . SER A 1 72 ? -11.553 6.797 7.412 1.00 95.94 72 SER A N 1
ATOM 540 C CA . SER A 1 72 ? -11.352 8.089 8.088 1.00 95.94 72 SER A CA 1
ATOM 541 C C . SER A 1 72 ? -9.883 8.557 8.082 1.00 95.94 72 SER A C 1
ATOM 543 O O . SER A 1 72 ? -9.275 8.697 9.153 1.00 95.94 72 SER A O 1
ATOM 545 N N . PRO A 1 73 ? -9.258 8.791 6.908 1.00 96.81 73 PRO A N 1
ATOM 546 C CA . PRO A 1 73 ? -7.878 9.247 6.845 1.00 96.81 73 PRO A CA 1
ATOM 547 C C . PRO A 1 73 ? -7.748 10.755 7.086 1.00 96.81 73 PRO A C 1
ATOM 549 O O . PRO A 1 73 ? -8.457 11.567 6.493 1.00 96.81 73 PRO A O 1
ATOM 552 N N . THR A 1 74 ? -6.751 11.133 7.883 1.00 97.88 74 THR A N 1
ATOM 553 C CA . THR A 1 74 ? -6.310 12.524 8.044 1.00 97.88 74 THR A CA 1
ATOM 554 C C . THR A 1 74 ? -4.908 12.656 7.468 1.00 97.88 74 THR A C 1
ATOM 556 O O . THR A 1 74 ? -3.961 12.084 8.012 1.00 97.88 74 THR A O 1
ATOM 559 N N . CYS A 1 75 ? -4.773 13.403 6.372 1.00 97.81 75 CYS A N 1
ATOM 560 C CA . CYS A 1 75 ? -3.546 13.491 5.581 1.00 97.81 75 CYS A CA 1
ATOM 561 C C . CYS A 1 75 ? -3.072 14.939 5.397 1.00 97.81 75 CYS A C 1
ATOM 563 O O . CYS A 1 75 ? -3.877 15.871 5.346 1.00 97.81 75 CYS A O 1
ATOM 565 N N . THR A 1 76 ? -1.759 15.129 5.249 1.00 97.94 76 THR A N 1
ATOM 566 C CA . THR A 1 76 ? -1.186 16.400 4.776 1.00 97.94 76 THR A CA 1
ATOM 567 C C . THR A 1 76 ? -1.540 16.655 3.304 1.00 97.94 76 THR A C 1
ATOM 569 O O . THR A 1 76 ? -1.960 15.755 2.583 1.00 97.94 76 THR A O 1
ATOM 572 N N . LYS A 1 77 ? -1.343 17.894 2.833 1.00 94.75 77 LYS A N 1
ATOM 573 C CA . LYS A 1 77 ? -1.586 18.286 1.429 1.00 94.75 77 LYS A CA 1
ATOM 574 C C . LYS A 1 77 ? -0.421 17.965 0.474 1.00 94.75 77 LYS A C 1
ATOM 576 O O . LYS A 1 77 ? -0.464 18.372 -0.682 1.00 94.75 77 LYS A O 1
ATOM 581 N N . SER A 1 78 ? 0.637 17.307 0.953 1.00 94.06 78 SER A N 1
ATOM 582 C CA . SER A 1 78 ? 1.792 16.925 0.129 1.00 94.06 78 SER A CA 1
ATOM 583 C C . SER A 1 78 ? 1.475 15.715 -0.755 1.00 94.06 78 SER A C 1
ATOM 585 O O . SER A 1 78 ? 0.529 14.977 -0.486 1.00 94.06 78 SER A O 1
ATOM 587 N N . ASN A 1 79 ? 2.285 15.495 -1.793 1.00 89.81 79 ASN A N 1
ATOM 588 C CA . ASN A 1 79 ? 2.227 14.296 -2.627 1.00 89.81 79 ASN A CA 1
ATOM 589 C C . ASN A 1 79 ? 3.630 13.651 -2.700 1.00 89.81 79 ASN A C 1
ATOM 591 O O . ASN A 1 79 ? 4.508 14.233 -3.341 1.00 89.81 79 ASN A O 1
ATOM 595 N N . PRO A 1 80 ? 3.873 12.512 -2.022 1.00 92.69 80 PRO A N 1
ATOM 596 C CA . PRO A 1 80 ? 2.914 11.761 -1.218 1.00 92.69 80 PRO A CA 1
AT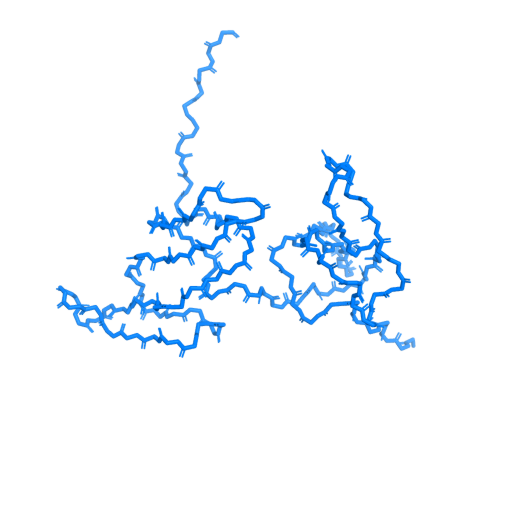OM 597 C C . PRO A 1 80 ? 2.570 12.470 0.113 1.00 92.69 80 PRO A C 1
ATOM 599 O O . PRO A 1 80 ? 3.352 13.290 0.615 1.00 92.69 80 PRO A O 1
ATOM 602 N N . PRO A 1 81 ? 1.384 12.213 0.687 1.00 96.69 81 PRO A N 1
ATOM 603 C CA . PRO A 1 81 ? 1.003 12.735 1.995 1.00 96.69 81 PRO A CA 1
ATOM 604 C C . PRO A 1 81 ? 1.659 11.972 3.154 1.00 96.69 81 PRO A C 1
ATOM 606 O O . PRO A 1 81 ? 2.077 10.822 3.028 1.00 96.69 81 PRO A O 1
ATOM 609 N N . THR A 1 82 ? 1.652 12.597 4.331 1.00 97.94 82 THR A N 1
ATOM 610 C CA . THR A 1 82 ? 1.727 11.890 5.613 1.00 97.94 82 THR A CA 1
ATOM 611 C C . THR A 1 82 ? 0.308 11.729 6.145 1.00 97.94 82 THR A C 1
ATOM 613 O O . THR A 1 82 ? -0.364 12.727 6.409 1.00 97.94 82 THR A O 1
ATOM 616 N N . CYS A 1 83 ? -0.146 10.489 6.309 1.00 98.06 83 CYS A N 1
ATOM 617 C CA . CYS A 1 83 ? -1.500 10.146 6.734 1.00 98.06 83 CYS A CA 1
ATOM 618 C C . CYS A 1 83 ? -1.523 9.444 8.096 1.00 98.06 83 CYS A C 1
ATOM 620 O O . CYS A 1 83 ? -0.620 8.681 8.445 1.00 98.06 83 CYS A O 1
ATOM 622 N N . ARG A 1 84 ? -2.607 9.664 8.842 1.00 98.00 84 ARG A N 1
ATOM 623 C CA . ARG A 1 84 ? -3.050 8.852 9.986 1.00 98.00 84 ARG A CA 1
ATOM 624 C C . ARG A 1 84 ? -4.433 8.291 9.679 1.00 98.00 84 ARG A C 1
ATOM 626 O O . ARG A 1 84 ? -5.193 8.939 8.961 1.00 98.00 84 ARG A O 1
ATOM 633 N N . CYS A 1 85 ? -4.764 7.135 10.244 1.00 97.75 85 CYS A N 1
ATOM 634 C CA . CYS A 1 85 ? -6.087 6.538 10.089 1.00 97.75 85 CYS A CA 1
ATOM 635 C C . CYS A 1 85 ? -6.853 6.566 11.412 1.00 97.75 85 CYS A C 1
ATOM 637 O O . CYS A 1 85 ? -6.347 6.089 12.425 1.00 97.75 85 CYS A O 1
ATOM 639 N N . GLY A 1 86 ? -8.056 7.141 11.398 1.00 96.19 86 GLY A N 1
ATOM 640 C CA . GLY A 1 86 ? -8.934 7.225 12.568 1.00 96.19 86 GLY A CA 1
ATOM 641 C C . GLY A 1 86 ? -9.865 6.027 12.755 1.00 96.19 86 GLY A C 1
ATOM 642 O O . GLY A 1 86 ? -10.710 6.070 13.644 1.00 96.19 86 GLY A O 1
ATOM 643 N N . ASP A 1 87 ? -9.750 4.992 11.922 1.00 97.00 87 ASP A N 1
ATOM 644 C CA . ASP A 1 87 ? -10.680 3.866 11.937 1.00 97.00 87 ASP A CA 1
ATOM 645 C C . ASP A 1 87 ? -10.575 3.041 13.227 1.00 97.00 87 ASP A C 1
ATOM 647 O O . ASP A 1 87 ? -9.490 2.707 13.713 1.00 97.00 87 ASP A O 1
ATOM 651 N N . GLU A 1 88 ? -11.741 2.660 13.746 1.00 96.62 88 GLU A N 1
ATOM 652 C CA . GLU A 1 88 ? -11.882 1.735 14.865 1.00 96.62 88 GLU A CA 1
ATOM 653 C C . GLU A 1 88 ? -12.089 0.305 14.355 1.00 96.62 88 GLU A C 1
ATOM 655 O O . GLU A 1 88 ? -13.189 -0.112 13.983 1.00 96.62 88 GLU A O 1
ATOM 660 N N . VAL A 1 89 ? -11.022 -0.484 14.372 1.00 96.25 89 VAL A N 1
ATOM 661 C CA . VAL A 1 89 ? -10.994 -1.849 13.834 1.00 96.25 89 VAL A CA 1
ATOM 662 C C . VAL A 1 89 ? -11.031 -2.893 14.946 1.00 96.25 89 VAL A C 1
ATOM 664 O O . VAL A 1 89 ? -10.686 -2.614 16.089 1.00 96.25 89 VAL A O 1
ATOM 667 N N . ASP A 1 90 ? -11.435 -4.125 14.640 1.00 96.25 90 ASP A N 1
ATOM 668 C CA . ASP A 1 90 ? -11.372 -5.219 15.624 1.00 96.25 90 ASP A CA 1
ATOM 669 C C . ASP A 1 90 ? -9.917 -5.624 15.919 1.00 96.25 90 ASP A C 1
ATOM 671 O O . ASP A 1 90 ? -9.550 -5.935 17.054 1.00 96.25 90 ASP A O 1
ATOM 675 N N . LYS A 1 91 ? -9.061 -5.587 14.889 1.00 96.06 91 LYS A N 1
ATOM 676 C CA . LYS A 1 91 ? -7.618 -5.847 14.969 1.00 96.06 91 LYS A CA 1
ATOM 677 C C . LYS A 1 91 ? -6.881 -4.916 14.012 1.00 96.06 91 LYS A C 1
ATOM 679 O O . LYS A 1 91 ? -7.303 -4.758 12.871 1.00 96.06 91 LYS A O 1
ATOM 684 N N . CYS A 1 92 ? -5.779 -4.323 14.467 1.00 97.50 92 CYS A N 1
ATOM 685 C CA . CYS A 1 92 ? -4.900 -3.559 13.582 1.00 97.50 92 CYS A CA 1
ATOM 686 C C . CYS A 1 92 ? -4.188 -4.488 12.589 1.00 97.50 92 CYS A C 1
ATOM 688 O O . CYS A 1 92 ? -3.999 -5.675 12.870 1.00 97.50 92 CYS A O 1
ATOM 690 N N . ALA A 1 93 ? -3.758 -3.935 11.453 1.00 96.25 93 ALA A N 1
ATOM 691 C CA . ALA A 1 93 ? -2.936 -4.671 10.502 1.00 96.25 93 ALA A CA 1
ATOM 692 C C . ALA A 1 93 ? -1.580 -5.059 11.133 1.00 96.25 93 ALA A C 1
ATOM 694 O O . ALA A 1 93 ? -1.089 -4.338 12.008 1.00 96.25 93 ALA A O 1
ATOM 695 N N . PRO A 1 94 ? -0.933 -6.149 10.676 1.00 96.44 94 PRO A N 1
ATOM 696 C CA . PRO A 1 94 ? 0.373 -6.583 11.191 1.00 96.44 94 PRO A CA 1
ATOM 697 C C . PRO A 1 94 ? 1.488 -5.540 11.034 1.00 96.44 94 PRO A C 1
ATOM 699 O O . PRO A 1 94 ? 2.502 -5.599 11.722 1.00 96.44 94 PRO A O 1
ATOM 702 N N . THR A 1 95 ? 1.310 -4.601 10.106 1.00 96.94 95 THR A N 1
ATOM 703 C CA . THR A 1 95 ? 2.233 -3.504 9.809 1.00 96.94 95 THR A CA 1
ATOM 704 C C . THR A 1 95 ? 2.066 -2.298 10.736 1.00 96.94 95 THR A C 1
ATOM 706 O O . THR A 1 95 ? 2.934 -1.426 10.744 1.00 96.94 95 THR A O 1
ATOM 709 N N . CYS A 1 96 ? 0.991 -2.236 11.533 1.00 97.88 96 CYS A N 1
ATOM 710 C CA . CYS A 1 96 ? 0.800 -1.201 12.546 1.00 97.88 96 CYS A CA 1
ATOM 711 C C . CYS A 1 96 ? 1.711 -1.446 13.756 1.00 97.88 96 CYS A C 1
ATOM 713 O O . CYS A 1 96 ? 1.628 -2.488 14.406 1.00 97.88 96 CYS A O 1
ATOM 715 N N . LYS A 1 97 ? 2.539 -0.461 14.106 1.00 97.75 97 LYS A N 1
ATOM 716 C CA . LYS A 1 97 ? 3.459 -0.522 15.248 1.00 97.75 97 LYS A CA 1
ATOM 717 C C . LYS A 1 97 ? 2.757 -0.190 16.562 1.00 97.75 97 LYS A C 1
ATOM 719 O O . LYS A 1 97 ? 2.998 -0.859 17.563 1.00 97.75 97 LYS A O 1
ATOM 724 N N . THR A 1 98 ? 1.883 0.819 16.566 1.00 97.75 98 THR A N 1
ATOM 725 C CA . THR A 1 98 ? 1.195 1.291 17.779 1.00 97.75 98 THR A CA 1
ATOM 726 C C . THR A 1 98 ? -0.314 1.076 17.687 1.00 97.75 98 THR A C 1
ATOM 728 O O . THR A 1 98 ? -1.045 1.918 17.165 1.00 97.75 98 THR A O 1
ATOM 731 N N . CYS A 1 99 ? -0.792 -0.048 18.230 1.00 97.62 99 CYS A N 1
ATOM 732 C CA . CYS A 1 99 ? -2.201 -0.449 18.194 1.00 97.62 99 CYS A CA 1
ATOM 733 C C . CYS A 1 99 ? -2.836 -0.424 19.593 1.00 97.62 99 CYS A C 1
ATOM 735 O O . CYS A 1 99 ? -2.605 -1.328 20.404 1.00 97.62 99 CYS A O 1
ATOM 737 N N . LEU A 1 100 ? -3.663 0.586 19.872 1.00 96.81 100 LEU A N 1
ATOM 738 C CA . LEU A 1 100 ? -4.267 0.810 21.192 1.00 96.81 100 LEU A CA 1
ATOM 739 C C . LEU A 1 100 ? -5.790 0.623 21.168 1.00 96.81 100 LEU A C 1
ATOM 741 O O . LEU A 1 100 ? -6.398 0.800 20.115 1.00 96.81 100 LEU A O 1
ATOM 745 N N . PRO A 1 101 ? -6.424 0.265 22.299 1.00 96.25 101 PRO A N 1
ATOM 746 C CA . PRO A 1 101 ? -7.879 0.206 22.389 1.00 96.25 101 PRO A CA 1
ATOM 747 C C . PRO A 1 101 ? -8.514 1.588 22.183 1.00 96.25 101 PRO A C 1
ATOM 749 O O . PRO A 1 101 ? -7.972 2.604 22.627 1.00 96.25 101 PRO A O 1
ATOM 752 N N . SER A 1 102 ? -9.675 1.625 21.527 1.00 93.31 102 SER A N 1
ATOM 753 C CA . SER A 1 102 ? -10.458 2.853 21.387 1.00 93.31 102 SER A CA 1
ATOM 754 C C . SER A 1 102 ? -11.075 3.255 22.733 1.00 93.31 102 SER A C 1
ATOM 756 O O . SER A 1 102 ? -11.544 2.412 23.498 1.00 93.31 102 SER A O 1
ATOM 758 N N . ARG A 1 103 ? -11.102 4.564 23.019 1.00 89.56 103 ARG A N 1
ATOM 759 C CA . ARG A 1 103 ? -11.749 5.121 24.221 1.00 89.56 103 ARG A CA 1
ATOM 760 C C . ARG A 1 103 ? -13.272 4.926 24.221 1.00 89.56 103 ARG A C 1
ATOM 762 O O . ARG A 1 103 ? -13.772 4.391 25.206 1.00 89.56 103 ARG A O 1
ATOM 769 N N . PRO A 1 104 ? -14.024 5.339 23.179 1.00 89.31 104 PRO A N 1
ATOM 770 C CA . PRO A 1 104 ? -15.471 5.120 23.131 1.00 89.31 104 PRO A CA 1
ATOM 771 C C . PRO A 1 104 ? -15.862 3.642 23.011 1.00 89.31 104 PRO A C 1
ATOM 773 O O . PRO A 1 104 ? -16.959 3.275 23.427 1.00 89.31 104 PRO A O 1
ATOM 776 N N . ARG A 1 105 ? -14.996 2.787 22.446 1.00 92.19 105 ARG A N 1
ATOM 777 C CA . ARG A 1 105 ? -15.272 1.356 22.241 1.00 92.19 105 ARG A CA 1
ATOM 778 C C . ARG A 1 105 ? -14.069 0.499 22.652 1.00 92.19 105 ARG A C 1
ATOM 780 O O . ARG A 1 105 ? -13.260 0.157 21.794 1.00 92.19 105 ARG A O 1
ATOM 787 N N . PRO A 1 106 ? -13.964 0.073 23.924 1.00 91.00 106 PRO A N 1
ATOM 788 C CA . PRO A 1 106 ? -12.800 -0.674 24.419 1.00 91.00 106 PRO A CA 1
ATOM 789 C C . PRO A 1 106 ? -12.522 -2.008 23.704 1.00 91.00 106 PRO A C 1
ATOM 791 O O . PRO A 1 106 ? -11.399 -2.507 23.750 1.00 91.00 106 PRO A O 1
ATOM 794 N N . SER A 1 107 ? -13.529 -2.594 23.046 1.00 94.00 107 SER A N 1
ATOM 795 C CA . SER A 1 107 ? -13.385 -3.800 22.219 1.00 94.00 107 SER A CA 1
ATOM 796 C C . SER A 1 107 ? -12.749 -3.539 20.849 1.00 94.00 107 SER A C 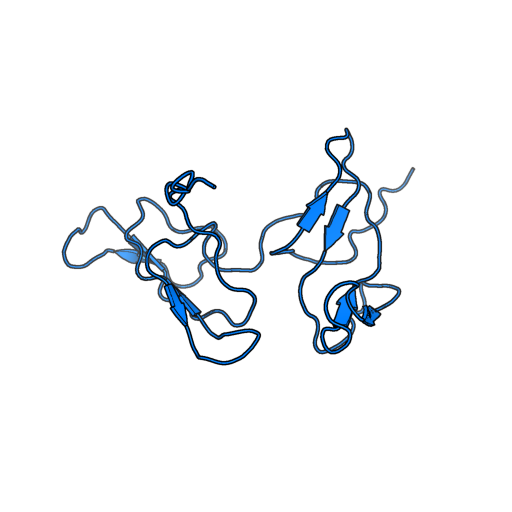1
ATOM 798 O O . SER A 1 107 ? -12.278 -4.478 20.213 1.00 94.00 107 SER A O 1
ATOM 800 N N . ARG A 1 108 ? -12.722 -2.282 20.393 1.00 97.00 108 ARG A N 1
ATOM 801 C CA . ARG A 1 108 ? -12.092 -1.847 19.143 1.00 97.00 108 ARG A CA 1
ATOM 802 C C . ARG A 1 108 ? -10.686 -1.329 19.400 1.00 97.00 108 ARG A C 1
ATOM 804 O O . ARG A 1 108 ? -10.338 -0.946 20.516 1.00 97.00 108 ARG A O 1
ATOM 811 N N . ARG A 1 109 ? -9.881 -1.275 18.346 1.00 97.38 109 ARG A N 1
ATOM 812 C CA . ARG A 1 109 ? -8.523 -0.741 18.345 1.00 97.38 109 ARG A CA 1
ATOM 813 C C . ARG A 1 109 ? -8.344 0.321 17.274 1.00 97.38 109 ARG A C 1
ATOM 815 O O . ARG A 1 109 ? -9.016 0.295 16.251 1.00 97.38 109 ARG A O 1
ATOM 822 N N . VAL A 1 110 ? -7.403 1.222 17.515 1.00 97.38 110 VAL A N 1
ATOM 823 C CA . VAL A 1 110 ? -7.005 2.288 16.596 1.00 97.38 110 VAL A CA 1
ATOM 824 C C . VAL A 1 110 ? -5.498 2.201 16.394 1.00 97.38 110 VAL A C 1
ATOM 826 O O . VAL A 1 110 ? -4.736 2.066 17.359 1.00 97.38 110 VAL A O 1
ATOM 829 N N . CYS A 1 111 ? -5.067 2.267 15.136 1.00 98.19 111 CYS A N 1
ATOM 830 C CA . CYS A 1 111 ? -3.653 2.377 14.804 1.00 98.19 111 CYS A CA 1
ATOM 831 C C . CYS A 1 111 ? -3.217 3.845 14.877 1.00 98.19 111 CYS A C 1
ATOM 833 O O . CYS A 1 111 ? -3.769 4.688 14.175 1.00 98.19 111 CYS A O 1
ATOM 835 N N . LEU A 1 112 ? -2.219 4.159 15.705 1.00 97.38 112 LEU A N 1
ATOM 836 C CA . LEU A 1 112 ? -1.749 5.539 15.912 1.00 97.38 112 LEU A CA 1
ATOM 837 C C . LEU A 1 112 ? -0.567 5.933 15.018 1.00 97.38 112 LEU A C 1
ATOM 839 O O . LEU A 1 112 ? -0.048 7.049 15.118 1.00 97.38 112 LEU A O 1
ATOM 843 N N . ASP A 1 113 ? -0.135 5.028 14.148 1.00 98.19 113 ASP A N 1
ATOM 844 C CA . ASP A 1 113 ? 0.997 5.255 13.267 1.00 98.19 113 ASP A CA 1
ATOM 845 C C . ASP A 1 113 ? 0.700 6.375 12.261 1.00 98.19 113 ASP A C 1
ATOM 847 O O . ASP A 1 113 ? -0.369 6.456 11.652 1.00 98.19 113 ASP A O 1
ATOM 851 N N . SER A 1 114 ? 1.695 7.239 12.067 1.00 97.94 114 SER A N 1
ATOM 852 C CA . SER A 1 114 ? 1.735 8.162 10.934 1.00 97.94 114 SER A CA 1
ATOM 853 C C . SER A 1 114 ? 2.553 7.525 9.823 1.00 97.94 114 SER A C 1
ATOM 855 O O . SER A 1 114 ? 3.638 7.004 10.082 1.00 97.94 114 SER A O 1
ATOM 857 N N . TYR A 1 115 ? 2.047 7.576 8.598 1.00 97.94 115 TYR A N 1
ATOM 858 C CA . TYR A 1 115 ? 2.669 6.932 7.451 1.00 97.94 115 TYR A CA 1
ATOM 859 C C . TYR A 1 115 ? 2.847 7.926 6.306 1.00 97.94 115 TYR A C 1
ATOM 861 O O . TYR A 1 115 ? 1.889 8.592 5.922 1.00 97.94 115 TYR A O 1
ATOM 869 N N . PHE A 1 116 ? 4.070 8.031 5.786 1.00 97.25 116 PHE A N 1
ATOM 870 C CA . PHE A 1 116 ? 4.392 8.833 4.609 1.00 97.25 116 PHE A CA 1
ATOM 871 C C . PHE A 1 116 ? 4.392 7.938 3.374 1.00 97.25 116 PHE A C 1
ATOM 873 O O . PHE A 1 116 ? 5.212 7.025 3.277 1.00 97.25 116 PHE A O 1
ATOM 880 N N . GLY A 1 117 ? 3.467 8.187 2.453 1.00 95.12 117 GLY A N 1
ATOM 881 C CA . GLY A 1 117 ? 3.267 7.342 1.282 1.00 95.12 117 GLY A CA 1
ATOM 882 C C . GLY A 1 117 ? 1.928 7.620 0.599 1.00 95.12 117 GLY A C 1
ATOM 883 O O . GLY A 1 117 ? 1.323 8.663 0.846 1.00 95.12 117 GLY A O 1
ATOM 884 N N . PRO A 1 118 ? 1.465 6.736 -0.299 1.00 94.12 118 PRO A N 1
ATOM 885 C CA . PRO A 1 118 ? 0.229 6.962 -1.039 1.00 94.12 118 PRO A CA 1
ATOM 886 C C . PRO A 1 118 ? -0.989 7.065 -0.111 1.00 94.12 118 PRO A C 1
ATOM 888 O O . PRO A 1 118 ? -1.010 6.520 0.995 1.00 94.12 118 PRO A O 1
ATOM 891 N N . PHE A 1 119 ? -2.035 7.736 -0.595 1.00 94.81 119 PHE A N 1
ATOM 892 C CA . PHE A 1 119 ? -3.321 7.764 0.097 1.00 94.81 119 PHE A CA 1
ATOM 893 C C . PHE A 1 119 ? -3.876 6.337 0.284 1.00 94.81 119 PHE A C 1
ATOM 895 O O . PHE A 1 119 ? -3.778 5.526 -0.644 1.00 94.81 119 PHE A O 1
ATOM 902 N N . PRO A 1 120 ? -4.484 6.026 1.448 1.00 94.12 120 PRO A N 1
ATOM 903 C CA . PRO A 1 120 ? -5.157 4.750 1.659 1.00 94.12 120 PRO A CA 1
ATOM 904 C C . PRO A 1 120 ? -6.236 4.470 0.623 1.00 94.12 120 PRO A C 1
ATOM 906 O O . PRO A 1 120 ? -6.983 5.388 0.272 1.00 94.12 120 PRO A O 1
ATOM 909 N N . PRO A 1 121 ? -6.428 3.200 0.229 1.00 94.69 121 PRO A N 1
ATOM 910 C CA . PRO A 1 121 ? -7.713 2.804 -0.320 1.00 94.69 121 PRO A CA 1
ATOM 911 C C . PRO A 1 121 ? -8.790 2.914 0.770 1.00 94.69 121 PRO A C 1
ATOM 913 O O . PRO A 1 121 ? -8.530 2.619 1.938 1.00 94.69 121 PRO A O 1
ATOM 916 N N . ALA A 1 122 ? -10.002 3.310 0.386 1.00 94.94 122 ALA A N 1
ATOM 917 C CA . ALA A 1 122 ? -11.159 3.234 1.276 1.00 94.94 122 ALA A CA 1
ATOM 918 C C . ALA A 1 122 ? -11.493 1.765 1.582 1.00 94.94 122 ALA A C 1
ATOM 920 O O . ALA A 1 122 ? -11.322 0.896 0.723 1.00 94.94 122 ALA A O 1
ATOM 921 N N . CYS A 1 123 ? -11.961 1.488 2.797 1.00 94.06 123 CYS A N 1
ATOM 922 C CA . CYS A 1 123 ? -12.436 0.163 3.185 1.00 94.06 123 CYS A CA 1
ATOM 923 C C . CYS A 1 123 ? -13.823 -0.104 2.610 1.00 94.06 123 CYS A C 1
ATOM 925 O O . CYS A 1 123 ? -14.095 -1.190 2.095 1.00 94.06 123 CYS A O 1
ATOM 927 N N . THR A 1 124 ? -14.699 0.895 2.679 1.00 91.62 124 THR A N 1
ATOM 928 C CA . THR A 1 124 ? -16.032 0.820 2.097 1.00 91.62 124 THR A CA 1
ATOM 929 C C . THR A 1 124 ? -16.017 1.359 0.664 1.00 91.62 124 THR A C 1
ATOM 931 O O . THR A 1 124 ? -15.559 2.480 0.418 1.00 91.62 124 THR A O 1
ATOM 934 N N . PRO A 1 125 ? -16.517 0.592 -0.327 1.00 77.62 125 PRO A N 1
ATOM 935 C CA . PRO A 1 125 ? -16.716 1.120 -1.667 1.00 77.62 125 PRO A CA 1
ATOM 936 C C . PRO A 1 125 ? -17.665 2.316 -1.584 1.00 77.62 125 PRO A C 1
ATOM 938 O O . PRO A 1 125 ? -18.822 2.172 -1.187 1.00 77.62 125 PRO A O 1
ATOM 941 N N . LYS A 1 126 ? -17.198 3.509 -1.958 1.00 68.62 126 LYS A N 1
ATOM 942 C CA . LYS A 1 126 ? -18.110 4.639 -2.146 1.00 68.62 126 LYS A CA 1
ATOM 943 C C . LYS A 1 126 ? -19.022 4.288 -3.315 1.00 68.62 126 LYS A C 1
ATOM 945 O O . LYS A 1 126 ? -18.526 3.930 -4.383 1.00 68.62 126 LYS A O 1
ATOM 950 N N . ALA A 1 127 ? -20.336 4.360 -3.112 1.00 54.41 127 ALA A N 1
ATOM 951 C CA . ALA A 1 127 ? -21.294 4.159 -4.188 1.00 54.41 127 ALA A CA 1
ATOM 952 C C . ALA A 1 127 ? -20.961 5.144 -5.319 1.00 54.41 127 ALA A C 1
ATOM 954 O O . ALA A 1 127 ? -21.083 6.357 -5.150 1.00 54.41 127 ALA A O 1
ATOM 955 N N . VAL A 1 128 ? -20.488 4.630 -6.456 1.00 51.25 128 VAL A N 1
ATOM 956 C CA . VAL A 1 128 ? -20.413 5.412 -7.688 1.00 51.25 128 VAL A CA 1
ATOM 957 C C . VAL A 1 128 ? -21.859 5.692 -8.066 1.00 51.25 128 VAL A C 1
ATOM 959 O O . VAL A 1 128 ? -22.571 4.792 -8.509 1.00 51.25 128 VAL A O 1
ATOM 962 N N . ALA A 1 129 ? -22.320 6.921 -7.835 1.00 43.34 129 ALA A N 1
ATOM 963 C CA . ALA A 1 129 ? -23.540 7.390 -8.462 1.00 43.34 129 ALA A CA 1
ATOM 964 C C . ALA A 1 129 ? -23.311 7.292 -9.974 1.00 43.34 129 ALA A C 1
ATOM 966 O O . ALA A 1 129 ? -22.505 8.033 -10.535 1.00 43.34 129 ALA A O 1
ATOM 967 N N . ALA A 1 130 ? -23.975 6.336 -10.618 1.00 43.31 130 ALA A N 1
ATOM 968 C CA . ALA A 1 130 ? -24.095 6.287 -12.062 1.00 43.31 130 ALA A CA 1
ATOM 969 C C . ALA A 1 130 ? -24.928 7.501 -12.517 1.00 43.31 130 ALA A C 1
ATOM 971 O O . ALA A 1 130 ? -26.134 7.400 -12.709 1.00 43.31 130 ALA A O 1
ATOM 972 N N . GLY A 1 131 ? -24.296 8.671 -12.619 1.00 42.03 131 GLY A N 1
ATOM 973 C CA . GLY A 1 131 ? -24.743 9.746 -13.503 1.00 42.03 131 GLY A CA 1
ATOM 974 C C . GLY A 1 131 ? -24.061 9.503 -14.850 1.00 42.03 131 GLY A C 1
ATOM 975 O O . GLY A 1 131 ? -22.842 9.399 -14.888 1.00 42.03 131 GLY A O 1
ATOM 976 N N . GLY A 1 132 ? -24.745 9.280 -15.966 1.00 43.22 132 GLY A N 1
ATOM 977 C CA . GLY A 1 132 ? -26.010 9.885 -16.359 1.00 43.22 132 GLY A CA 1
ATOM 978 C C . GLY A 1 132 ? -25.722 11.151 -17.163 1.00 43.22 132 GLY A C 1
ATOM 979 O O . GLY A 1 132 ? -25.828 12.243 -16.612 1.00 43.22 132 GLY A O 1
ATOM 980 N N . ASN A 1 133 ? -25.266 10.966 -18.407 1.00 36.19 133 ASN A N 1
ATOM 981 C CA . ASN A 1 133 ? -25.660 11.677 -19.634 1.00 36.19 133 ASN A CA 1
ATOM 982 C C . ASN A 1 133 ? -24.909 11.082 -20.828 1.00 36.19 133 ASN A C 1
ATOM 984 O O . ASN A 1 133 ? -23.663 11.013 -20.756 1.00 36.19 133 ASN A O 1
#

Foldseek 3Di:
DPFLDALDAAAAAWDWDPDVQIKIFGQWFDPDRDPSAPDWAADPVGRVGIGRPDIHGHDRHHHQDFAQAAQAWDWDPDVQTWIAGPDWAQDTDPNQPDWAADPVGRNTIGRGDTDGTHHGHHPDPDPPPPDDD

InterPro domains:
  IPR000877 Proteinase inhibitor I12, Bowman-Birk [PF00228] (10-33)
  IPR000877 Proteinase inhibitor I12, Bowman-Birk [PF00228] (69-92)
  IPR000877 Proteinase inhibitor I12, Bowman-Birk [PF00228] (96-117)
  IPR000877 Proteinase inhibitor I12, Bowman-Birk [PS00281] (26-40)
  IPR000877 Proteinase inhibitor I12, Bowman-Birk [PS00281] (85-99)
  IPR000877 Proteinase inhibitor I12, Bowman-Birk [SM00269] (10-64)
  IPR000877 Proteinase inhibitor I12, Bowman-Birk [SM00269] (69-123)
  IPR000877 Proteinase inhibitor I12, Bowman-Birk [cd00023] (10-64)
  IPR000877 Proteinase inhibitor I12, Bowman-Birk [cd00023] (69-123)
  IPR035995 Bowman-Birk type proteinase inhibitor [G3DSA:2.10.69.10] (2-64)
  IPR035995 Bowman-Birk type proteinase inhibitor [G3DSA:2.10.69.10] (65-126)
  IPR035995 Bowman-Birk type proteinase inhibitor [SSF57247] (4-67)
  IPR035995 Bowman-Birk type proteinase inhibitor [SSF57247] (66-126)